Protein AF-A0A6L2P391-F1 (afdb_monomer_lite)

Organism: Tanacetum cinerariifolium (NCBI:txid118510)

Structure (mmCIF, N/CA/C/O backbone):
data_AF-A0A6L2P391-F1
#
_entry.id   AF-A0A6L2P391-F1
#
loop_
_atom_site.group_PDB
_atom_site.id
_atom_site.type_symbol
_atom_site.label_atom_id
_atom_site.label_alt_id
_atom_site.label_comp_id
_atom_site.label_asym_id
_atom_site.label_entity_id
_atom_site.label_seq_id
_atom_site.pdbx_PDB_ins_code
_atom_site.Cartn_x
_atom_site.Cartn_y
_atom_site.Cartn_z
_atom_site.occupancy
_atom_site.B_iso_or_equiv
_atom_site.auth_seq_id
_atom_site.auth_comp_id
_atom_site.auth_asym_id
_atom_site.auth_atom_id
_atom_site.pdbx_PDB_model_num
ATOM 1 N N . MET A 1 1 ? 44.800 -1.962 -57.535 1.00 43.28 1 MET A N 1
ATOM 2 C CA . MET A 1 1 ? 43.574 -1.134 -57.653 1.00 43.28 1 MET A CA 1
ATOM 3 C C . MET A 1 1 ? 42.366 -2.021 -57.965 1.00 43.28 1 MET A C 1
ATOM 5 O O . MET A 1 1 ? 41.502 -1.664 -58.752 1.00 43.28 1 MET A O 1
ATOM 9 N N . GLN A 1 2 ? 42.348 -3.197 -57.334 1.00 36.56 2 GLN A N 1
ATOM 10 C CA . GLN A 1 2 ? 41.175 -4.013 -57.079 1.00 36.56 2 GLN A CA 1
ATOM 11 C C . GLN A 1 2 ? 40.646 -3.500 -55.750 1.00 36.56 2 GLN A C 1
ATOM 13 O O . GLN A 1 2 ? 41.419 -3.507 -54.801 1.00 36.56 2 GLN A O 1
ATOM 18 N N . ASP A 1 3 ? 39.438 -2.951 -55.737 1.00 38.31 3 ASP A N 1
ATOM 19 C CA . ASP A 1 3 ? 38.492 -3.041 -54.624 1.00 38.31 3 ASP A CA 1
ATOM 20 C C . ASP A 1 3 ? 37.265 -2.164 -54.912 1.00 38.31 3 ASP A C 1
ATOM 22 O O . ASP A 1 3 ? 37.382 -1.013 -55.326 1.00 38.31 3 ASP A O 1
ATOM 26 N N . MET A 1 4 ? 36.090 -2.735 -54.633 1.00 33.62 4 MET A N 1
ATOM 27 C CA . MET A 1 4 ? 34.824 -2.040 -54.357 1.00 33.62 4 MET A CA 1
ATOM 28 C C . MET A 1 4 ? 33.970 -1.515 -55.523 1.00 33.62 4 MET A C 1
ATOM 30 O O . MET A 1 4 ? 33.552 -0.361 -55.516 1.00 33.62 4 MET A O 1
ATOM 34 N N . VAL A 1 5 ? 33.524 -2.402 -56.422 1.00 41.06 5 VAL A N 1
ATOM 35 C CA . VAL A 1 5 ? 32.179 -2.262 -57.019 1.00 41.06 5 VAL A CA 1
ATOM 36 C C . VAL A 1 5 ? 31.495 -3.631 -57.091 1.00 41.06 5 VAL A C 1
ATOM 38 O O . VAL A 1 5 ? 32.035 -4.568 -57.665 1.00 41.06 5 VAL A O 1
ATOM 41 N N . ALA A 1 6 ? 30.279 -3.684 -56.539 1.00 36.97 6 ALA A N 1
ATOM 42 C CA . ALA A 1 6 ? 29.278 -4.753 -56.609 1.00 36.97 6 ALA A CA 1
ATOM 43 C C . ALA A 1 6 ? 29.461 -5.980 -55.694 1.00 36.97 6 ALA A C 1
ATOM 45 O O . ALA A 1 6 ? 29.973 -7.015 -56.105 1.00 36.97 6 ALA A O 1
ATOM 46 N N . MET A 1 7 ? 28.850 -5.930 -54.502 1.00 34.81 7 MET A N 1
ATOM 47 C CA . MET A 1 7 ? 28.198 -7.125 -53.958 1.00 34.81 7 MET A CA 1
ATOM 48 C C . MET A 1 7 ? 27.055 -6.792 -52.985 1.00 34.81 7 MET A C 1
ATOM 50 O O . MET A 1 7 ? 27.239 -6.097 -51.994 1.00 34.81 7 MET A O 1
ATOM 54 N N . ASN A 1 8 ? 25.897 -7.378 -53.296 1.00 32.97 8 ASN A N 1
ATOM 55 C CA . ASN A 1 8 ? 24.720 -7.626 -52.460 1.00 32.97 8 ASN A CA 1
ATOM 56 C C . ASN A 1 8 ? 23.750 -6.488 -52.103 1.00 32.97 8 ASN A C 1
ATOM 58 O O . ASN A 1 8 ? 23.766 -5.904 -51.024 1.00 32.97 8 ASN A O 1
ATOM 62 N N . GLN A 1 9 ? 22.739 -6.357 -52.966 1.00 35.78 9 GLN A N 1
ATOM 63 C CA . GLN A 1 9 ? 21.357 -6.210 -52.512 1.00 35.78 9 GLN A CA 1
ATOM 64 C C . GLN A 1 9 ? 20.797 -7.570 -52.049 1.00 35.78 9 GLN A C 1
ATOM 66 O O . GLN A 1 9 ? 21.070 -8.586 -52.684 1.00 35.78 9 GLN A O 1
ATOM 71 N N . ARG A 1 10 ? 19.882 -7.500 -51.067 1.00 32.91 10 ARG A N 1
ATOM 72 C CA . ARG A 1 10 ? 18.886 -8.498 -50.605 1.00 32.91 10 ARG A CA 1
ATOM 73 C C . ARG A 1 10 ? 19.273 -9.342 -49.384 1.00 32.91 10 ARG A C 1
ATOM 75 O O . ARG A 1 10 ? 19.869 -10.398 -49.516 1.00 32.91 10 ARG A O 1
ATOM 82 N N . MET A 1 11 ? 18.773 -8.921 -48.220 1.00 33.06 11 MET A N 1
ATOM 83 C CA . MET A 1 11 ? 17.833 -9.696 -47.391 1.00 33.06 11 MET A CA 1
ATOM 84 C C . MET A 1 11 ? 17.178 -8.738 -46.384 1.00 33.06 11 MET A C 1
ATOM 86 O O . MET A 1 11 ? 17.825 -8.177 -45.507 1.00 33.06 11 MET A O 1
ATOM 90 N N . ASN A 1 12 ? 15.880 -8.532 -46.577 1.00 36.38 12 ASN A N 1
ATOM 91 C CA . ASN A 1 12 ? 14.957 -7.897 -45.650 1.00 36.38 12 ASN A CA 1
ATOM 92 C C . ASN A 1 12 ? 14.508 -8.972 -44.645 1.00 36.38 12 ASN A C 1
ATOM 94 O O . ASN A 1 12 ? 14.130 -10.060 -45.079 1.00 36.38 12 ASN A O 1
ATOM 98 N N . GLY A 1 13 ? 14.527 -8.698 -43.339 1.00 31.47 13 GLY A N 1
ATOM 99 C CA . GLY A 1 13 ? 14.044 -9.654 -42.339 1.00 31.47 13 GLY A CA 1
ATOM 100 C C . GLY A 1 13 ? 14.119 -9.131 -40.907 1.00 31.47 13 GLY A C 1
ATOM 101 O O . GLY A 1 13 ? 15.183 -9.129 -40.303 1.00 31.47 13 GLY A O 1
ATOM 102 N N . ASN A 1 14 ? 12.969 -8.690 -40.394 1.00 37.47 14 ASN A N 1
ATOM 103 C CA . ASN A 1 14 ? 12.637 -8.395 -38.996 1.00 37.47 14 ASN A CA 1
ATOM 104 C C . ASN A 1 14 ? 13.571 -9.001 -37.927 1.00 37.47 14 ASN A C 1
ATOM 106 O O . ASN A 1 14 ? 13.525 -10.200 -37.665 1.00 37.47 14 ASN A O 1
ATOM 110 N N . GLY A 1 15 ? 14.293 -8.136 -37.208 1.00 34.34 15 GLY A N 1
ATOM 111 C CA . GLY A 1 15 ? 14.954 -8.444 -35.931 1.00 34.34 15 GLY A CA 1
ATOM 112 C C . GLY A 1 15 ? 14.172 -7.962 -34.700 1.00 34.34 15 GLY A C 1
ATOM 113 O O . GLY A 1 15 ? 14.757 -7.749 -33.643 1.00 34.34 15 GLY A O 1
ATOM 114 N N . MET A 1 16 ? 12.862 -7.732 -34.830 1.00 39.81 16 MET A N 1
ATOM 115 C CA . MET A 1 16 ? 11.975 -7.454 -33.697 1.00 39.81 16 MET A CA 1
ATOM 116 C C . MET A 1 16 ? 11.355 -8.774 -33.219 1.00 39.81 16 MET A C 1
ATOM 118 O O . MET A 1 16 ? 10.754 -9.472 -34.031 1.00 39.81 16 MET A O 1
ATOM 122 N N . ASN A 1 17 ? 11.467 -9.063 -31.915 1.00 37.84 17 ASN A N 1
ATOM 123 C CA . ASN A 1 17 ? 10.885 -10.197 -31.159 1.00 37.84 17 ASN A CA 1
ATOM 124 C C . ASN A 1 17 ? 11.806 -11.385 -30.824 1.00 37.84 17 ASN A C 1
ATOM 126 O O . ASN A 1 17 ? 11.466 -12.526 -31.122 1.00 37.84 17 ASN A O 1
ATOM 130 N N . GLN A 1 18 ? 12.917 -11.163 -30.108 1.00 43.22 18 GLN A N 1
ATOM 131 C CA . GLN A 1 18 ? 13.586 -12.272 -29.393 1.00 43.22 18 GLN A CA 1
ATOM 132 C C . GLN A 1 18 ? 13.876 -12.051 -27.900 1.00 43.22 18 GLN A C 1
ATOM 134 O O . GLN A 1 18 ? 14.348 -12.973 -27.249 1.00 43.22 18 GLN A O 1
ATOM 139 N N . ILE A 1 19 ? 13.509 -10.911 -27.301 1.00 43.66 19 ILE A N 1
ATOM 140 C CA . ILE A 1 19 ? 13.775 -10.661 -25.863 1.00 43.66 19 ILE A CA 1
ATOM 141 C C . ILE A 1 19 ? 12.508 -10.810 -24.993 1.00 43.66 19 ILE A C 1
ATOM 143 O O . ILE A 1 19 ? 12.559 -10.710 -23.776 1.00 43.66 19 ILE A O 1
ATOM 147 N N . GLN A 1 20 ? 11.346 -11.112 -25.581 1.00 42.78 20 GLN A N 1
ATOM 148 C CA . GLN A 1 20 ? 10.082 -11.168 -24.830 1.00 42.78 20 GLN A CA 1
ATOM 149 C C . GLN A 1 20 ? 9.761 -12.512 -24.160 1.00 42.78 20 GLN A C 1
ATOM 151 O O . GLN A 1 20 ? 8.707 -12.618 -23.546 1.00 42.78 20 GLN A O 1
ATOM 156 N N . ASN A 1 21 ? 10.627 -13.529 -24.241 1.00 40.84 21 ASN A N 1
ATOM 157 C CA . ASN A 1 21 ? 10.214 -14.892 -23.874 1.00 40.84 21 ASN A CA 1
ATOM 158 C C . ASN A 1 21 ? 11.164 -15.678 -22.957 1.00 40.84 21 ASN A C 1
ATOM 160 O O . ASN A 1 21 ? 11.053 -16.900 -22.890 1.00 40.84 21 ASN A O 1
ATOM 164 N N . GLN A 1 22 ? 12.097 -15.019 -22.259 1.00 41.44 22 GLN A N 1
ATOM 165 C CA . GLN A 1 22 ? 13.029 -15.722 -21.359 1.00 41.44 22 GLN A CA 1
ATOM 166 C C . GLN A 1 22 ? 12.753 -15.546 -19.858 1.00 41.44 22 GLN A C 1
ATOM 168 O O . GLN A 1 22 ? 13.223 -16.374 -19.0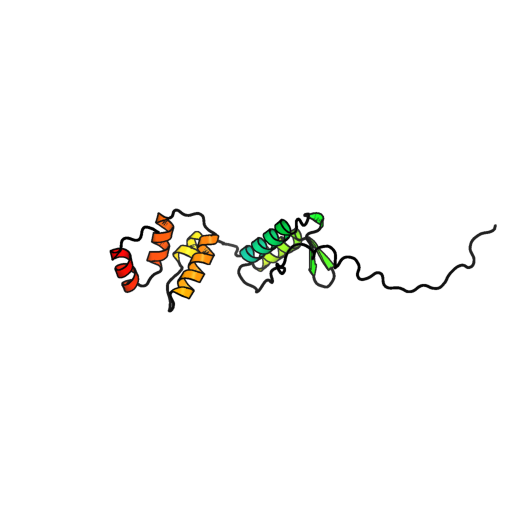85 1.00 41.44 22 GLN A O 1
ATOM 173 N N . PHE A 1 23 ? 11.930 -14.575 -19.444 1.00 45.03 23 PHE A N 1
ATOM 174 C CA . PHE A 1 23 ? 11.632 -14.337 -18.020 1.00 45.03 23 PHE A CA 1
ATOM 175 C C . PHE A 1 23 ? 10.301 -14.941 -17.536 1.00 45.03 23 PHE A C 1
ATOM 177 O O . PHE A 1 23 ? 10.011 -14.931 -16.352 1.00 45.03 23 PHE A O 1
ATOM 184 N N . THR A 1 24 ? 9.500 -15.551 -18.414 1.00 46.78 24 THR A N 1
ATOM 185 C CA . THR A 1 24 ? 8.178 -16.115 -18.069 1.00 46.78 24 THR A CA 1
ATOM 186 C C . THR A 1 24 ? 8.215 -17.500 -17.413 1.00 46.78 24 THR A C 1
ATOM 188 O O . THR A 1 24 ? 7.165 -18.113 -17.225 1.00 46.78 24 THR A O 1
ATOM 191 N N . ARG A 1 25 ? 9.391 -18.062 -17.095 1.00 47.84 25 ARG A N 1
ATOM 192 C CA . ARG A 1 25 ? 9.471 -19.488 -16.727 1.00 47.84 25 ARG A CA 1
ATOM 193 C C . ARG A 1 25 ? 9.204 -19.823 -15.259 1.00 47.84 25 ARG A C 1
ATOM 195 O O . ARG A 1 25 ? 9.005 -21.010 -15.014 1.00 47.84 25 ARG A O 1
ATOM 202 N N . MET A 1 26 ? 9.176 -18.882 -14.306 1.00 49.72 26 MET A N 1
ATOM 203 C CA . MET A 1 26 ? 9.190 -19.270 -12.878 1.00 49.72 26 MET A CA 1
ATOM 204 C C . MET A 1 26 ? 8.063 -18.735 -11.980 1.00 49.72 26 MET A C 1
ATOM 206 O O . MET A 1 26 ? 7.834 -19.342 -10.935 1.00 49.72 26 MET A O 1
ATOM 210 N N . THR A 1 27 ? 7.262 -17.739 -12.371 1.00 48.62 27 THR A N 1
ATOM 211 C CA . THR A 1 27 ? 6.137 -17.285 -11.532 1.00 48.62 27 THR A CA 1
ATOM 212 C C . THR A 1 27 ? 4.812 -17.231 -12.285 1.00 48.62 27 THR A C 1
ATOM 214 O O . THR A 1 27 ? 4.653 -16.594 -13.318 1.00 48.62 27 THR A O 1
ATOM 217 N N . LYS A 1 28 ? 3.788 -17.882 -11.721 1.00 57.28 28 LYS A N 1
ATOM 218 C CA . LYS A 1 28 ? 2.371 -17.706 -12.105 1.00 57.28 28 LYS A CA 1
ATOM 219 C C . LYS A 1 28 ? 1.815 -16.327 -11.702 1.00 57.28 28 LYS A C 1
ATOM 221 O O . LYS A 1 28 ? 0.601 -16.149 -11.658 1.00 57.28 28 LYS A O 1
ATOM 226 N N . VAL A 1 29 ? 2.676 -15.389 -11.318 1.00 67.56 29 VAL A N 1
ATOM 227 C CA . VAL A 1 29 ? 2.284 -14.089 -10.782 1.00 67.56 29 VAL A CA 1
ATOM 228 C C . VAL A 1 29 ? 2.251 -13.120 -11.956 1.00 67.56 29 VAL A C 1
ATOM 230 O O . VAL A 1 29 ? 3.206 -13.028 -12.714 1.00 67.56 29 VAL A O 1
ATOM 233 N N . GLU A 1 30 ? 1.133 -12.435 -12.167 1.00 77.62 30 GLU A N 1
ATOM 234 C CA . GLU A 1 30 ? 1.079 -11.366 -13.165 1.00 77.62 30 GLU A CA 1
ATOM 235 C C . GLU A 1 30 ? 1.732 -10.100 -12.607 1.00 77.62 30 GLU A C 1
ATOM 237 O O . GLU A 1 30 ? 1.581 -9.786 -11.422 1.00 77.62 30 GLU A O 1
ATOM 242 N N . PHE A 1 31 ? 2.417 -9.338 -13.467 1.00 83.00 31 PHE A N 1
ATOM 243 C CA . PHE A 1 31 ? 2.968 -8.049 -13.058 1.00 83.00 31 PHE A CA 1
ATOM 244 C C . PHE A 1 31 ? 1.838 -7.113 -12.569 1.00 83.00 31 PHE A C 1
ATOM 246 O O . PHE A 1 31 ? 0.840 -6.944 -13.284 1.00 83.00 31 PHE A O 1
ATOM 253 N N . PRO A 1 32 ? 1.962 -6.481 -11.384 1.00 87.25 32 PRO A N 1
ATOM 254 C CA . PRO A 1 32 ? 0.889 -5.676 -10.802 1.00 87.25 32 PRO A CA 1
ATOM 255 C C . PRO A 1 32 ? 0.469 -4.490 -11.684 1.00 87.25 32 PRO A C 1
ATOM 257 O O . PRO A 1 32 ? 1.301 -3.702 -12.133 1.00 87.25 32 PRO A O 1
ATOM 260 N N . LYS A 1 33 ? -0.840 -4.274 -11.859 1.00 87.75 33 LYS A N 1
ATOM 261 C CA . LYS A 1 33 ? -1.383 -3.086 -12.546 1.00 87.75 33 LYS A CA 1
ATOM 262 C C . LYS A 1 33 ? -1.639 -1.953 -11.556 1.00 87.75 33 LYS A C 1
ATOM 264 O O . LYS A 1 33 ? -2.224 -2.181 -10.500 1.00 87.75 33 LYS A O 1
ATOM 269 N N . PHE A 1 34 ? -1.237 -0.736 -11.915 1.00 87.25 34 PHE A N 1
ATOM 270 C CA . PHE A 1 34 ? -1.538 0.451 -11.120 1.00 87.25 34 PHE A CA 1
ATOM 271 C C . PHE A 1 34 ? -2.933 0.978 -11.466 1.00 87.25 34 PHE A C 1
ATOM 273 O O . PHE A 1 34 ? -3.215 1.239 -12.635 1.00 87.25 34 PHE A O 1
ATOM 280 N N . LEU A 1 35 ? -3.795 1.136 -10.457 1.00 84.38 35 LEU A N 1
ATOM 281 C CA . LEU A 1 35 ? -5.190 1.567 -10.632 1.00 84.38 35 LEU A CA 1
ATOM 282 C C . LEU A 1 35 ? -5.441 3.032 -10.236 1.00 84.38 35 LEU A C 1
ATOM 284 O O . LEU A 1 35 ? -6.564 3.510 -10.361 1.00 84.38 35 LEU A O 1
ATOM 288 N N . GLY A 1 36 ? -4.400 3.766 -9.832 1.00 79.06 36 GLY A N 1
ATOM 289 C CA . GLY A 1 36 ? -4.484 5.193 -9.501 1.00 79.06 36 GLY A CA 1
ATOM 290 C C . GLY A 1 36 ? -4.453 5.507 -8.005 1.00 79.06 36 GLY A C 1
ATOM 291 O O . GLY A 1 36 ? -4.261 6.666 -7.648 1.00 79.06 36 GLY A O 1
ATOM 292 N N . ASP A 1 37 ? -4.573 4.504 -7.138 1.00 76.75 37 ASP A N 1
ATOM 293 C CA . ASP A 1 37 ? -4.485 4.626 -5.684 1.00 76.75 37 ASP A CA 1
ATOM 294 C C . ASP A 1 37 ? -3.372 3.736 -5.102 1.00 76.75 37 ASP A C 1
ATOM 296 O O . ASP A 1 37 ? -2.900 2.792 -5.735 1.00 76.75 37 ASP A O 1
ATOM 300 N N . GLY A 1 38 ? -2.905 4.064 -3.892 1.00 81.88 38 GLY A N 1
ATOM 301 C CA . GLY A 1 38 ? -1.946 3.221 -3.168 1.00 81.88 38 GLY A CA 1
ATOM 302 C C . GLY A 1 38 ? -0.617 3.004 -3.900 1.00 81.88 38 GLY A C 1
ATOM 303 O O . GLY A 1 38 ? -0.115 1.884 -3.945 1.00 81.88 38 GLY A O 1
ATOM 304 N N . VAL A 1 39 ? -0.025 4.058 -4.481 1.00 87.69 39 VAL A N 1
ATOM 305 C CA . VAL A 1 39 ? 1.201 3.942 -5.301 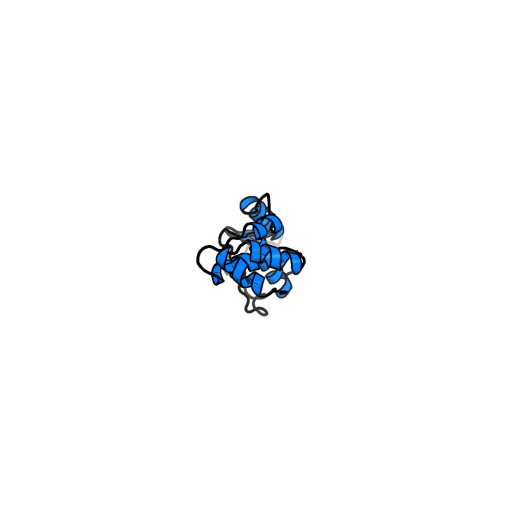1.00 87.69 39 VAL A CA 1
ATOM 306 C C . VAL A 1 39 ? 2.355 3.248 -4.572 1.00 87.69 39 VAL A C 1
ATOM 308 O O . VAL A 1 39 ? 3.124 2.521 -5.193 1.00 87.69 39 VAL A O 1
ATOM 311 N N . LYS A 1 40 ? 2.465 3.431 -3.252 1.00 85.38 40 LYS A N 1
ATOM 312 C CA . LYS A 1 40 ? 3.507 2.801 -2.435 1.00 85.38 40 LYS A CA 1
ATOM 313 C C . LYS A 1 40 ? 3.296 1.296 -2.306 1.00 85.38 40 LYS A C 1
ATOM 315 O O . LYS A 1 40 ? 4.236 0.541 -2.533 1.00 85.38 40 LYS A O 1
ATOM 320 N N . ASP A 1 41 ? 2.066 0.868 -2.034 1.00 83.50 41 ASP A N 1
ATOM 321 C CA . ASP A 1 41 ? 1.701 -0.552 -1.975 1.00 83.50 41 ASP A CA 1
ATOM 322 C C . ASP A 1 41 ? 1.888 -1.213 -3.347 1.00 83.50 41 ASP A C 1
ATOM 324 O O . ASP A 1 41 ? 2.378 -2.337 -3.455 1.00 83.50 41 ASP A O 1
ATOM 328 N N . TRP A 1 42 ? 1.543 -0.496 -4.420 1.00 90.12 42 TRP A N 1
ATOM 329 C CA . TRP A 1 42 ? 1.761 -0.961 -5.786 1.00 90.12 42 TRP A CA 1
ATOM 330 C C . TRP A 1 42 ? 3.254 -1.124 -6.110 1.00 90.12 42 TRP A C 1
ATOM 332 O O . TRP A 1 42 ? 3.653 -2.176 -6.610 1.00 90.12 42 TRP A O 1
ATOM 342 N N . ILE A 1 43 ? 4.089 -0.137 -5.766 1.00 90.50 43 ILE A N 1
ATOM 343 C CA . ILE A 1 43 ? 5.552 -0.226 -5.899 1.00 90.50 43 ILE A CA 1
ATOM 344 C C . ILE A 1 43 ? 6.084 -1.414 -5.106 1.00 90.50 43 ILE A C 1
ATOM 346 O O . ILE A 1 43 ? 6.865 -2.188 -5.649 1.00 90.50 43 ILE A O 1
ATOM 350 N N . PHE A 1 44 ? 5.640 -1.597 -3.861 1.00 88.00 44 PHE A N 1
ATOM 351 C CA . PHE A 1 44 ? 6.064 -2.721 -3.031 1.00 88.00 44 PHE A CA 1
ATOM 352 C C . PHE A 1 44 ? 5.786 -4.064 -3.716 1.00 88.00 44 PHE A C 1
ATOM 354 O O . PHE A 1 44 ? 6.678 -4.905 -3.808 1.00 88.00 44 PHE A O 1
ATOM 361 N N . ARG A 1 45 ? 4.589 -4.249 -4.285 1.00 86.62 45 ARG A N 1
ATOM 362 C CA . ARG A 1 45 ? 4.249 -5.464 -5.045 1.00 86.62 45 ARG A CA 1
ATOM 363 C C . ARG A 1 45 ? 5.127 -5.649 -6.286 1.00 86.62 45 ARG A C 1
ATOM 365 O O . ARG A 1 45 ? 5.473 -6.782 -6.603 1.00 86.62 45 ARG A O 1
ATOM 372 N N . CYS A 1 46 ? 5.500 -4.568 -6.972 1.00 91.00 46 CYS A N 1
ATOM 373 C CA . CYS A 1 46 ? 6.422 -4.635 -8.109 1.00 91.00 46 CYS A CA 1
ATOM 374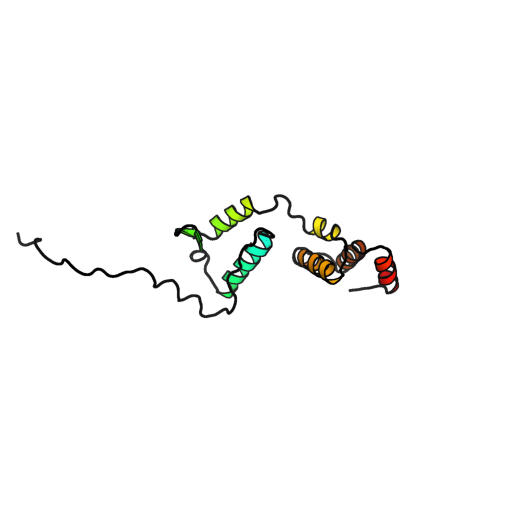 C C . CYS A 1 46 ? 7.832 -5.057 -7.671 1.00 91.00 46 CYS A C 1
ATOM 376 O O . CYS A 1 46 ? 8.442 -5.901 -8.317 1.00 91.00 46 CYS A O 1
ATOM 378 N N . GLU A 1 47 ? 8.333 -4.531 -6.551 1.00 89.81 47 GLU A N 1
ATOM 379 C CA . GLU A 1 47 ? 9.635 -4.931 -5.995 1.00 89.81 47 GLU A CA 1
ATOM 380 C C . GLU A 1 47 ? 9.639 -6.402 -5.573 1.00 89.81 47 GLU A C 1
ATOM 382 O O . GLU A 1 47 ? 10.594 -7.123 -5.853 1.00 89.81 47 GLU A O 1
ATOM 387 N N . GLN A 1 48 ? 8.552 -6.873 -4.952 1.00 86.75 48 GLN A N 1
ATOM 388 C CA . GLN A 1 48 ? 8.383 -8.291 -4.629 1.00 86.75 48 GLN A CA 1
ATOM 389 C C . GLN A 1 48 ? 8.378 -9.150 -5.894 1.00 86.75 48 GLN A C 1
ATOM 391 O O . GLN A 1 48 ? 9.071 -10.160 -5.941 1.00 86.75 48 GLN A O 1
ATOM 396 N N . PHE A 1 49 ? 7.663 -8.726 -6.939 1.00 88.19 49 PHE A N 1
ATOM 397 C CA . PHE A 1 49 ? 7.672 -9.407 -8.231 1.00 88.19 49 PHE A CA 1
ATOM 398 C C . PHE A 1 49 ? 9.097 -9.536 -8.790 1.00 88.19 49 PHE A C 1
ATOM 400 O O . PHE A 1 49 ? 9.534 -10.639 -9.109 1.00 88.19 49 PHE A O 1
ATOM 407 N N . PHE A 1 50 ? 9.858 -8.437 -8.826 1.00 89.06 50 PHE A N 1
ATOM 408 C CA . PHE A 1 50 ? 11.246 -8.467 -9.292 1.00 89.06 50 PHE A CA 1
ATOM 409 C C . PHE A 1 50 ? 12.148 -9.350 -8.433 1.00 89.06 50 PHE A C 1
ATOM 411 O O . PHE A 1 50 ? 13.025 -10.020 -8.969 1.00 89.06 50 PHE A O 1
ATOM 418 N N . SER A 1 51 ? 11.943 -9.352 -7.115 1.00 86.44 51 SER A N 1
ATOM 419 C CA . SER A 1 51 ? 12.719 -10.178 -6.194 1.00 86.44 51 SER A CA 1
ATOM 420 C C . SER A 1 51 ? 12.453 -11.668 -6.385 1.00 86.44 51 SER A C 1
ATOM 422 O O . SER A 1 51 ? 13.391 -12.450 -6.283 1.00 86.44 51 SER A O 1
ATOM 424 N N . ILE A 1 52 ? 11.201 -12.067 -6.627 1.00 84.31 52 ILE A N 1
ATOM 425 C CA . ILE A 1 52 ? 10.837 -13.479 -6.819 1.00 84.31 52 ILE A CA 1
ATOM 426 C C . ILE A 1 52 ? 11.369 -13.988 -8.165 1.00 84.31 52 ILE A C 1
ATOM 428 O O . ILE A 1 52 ? 11.852 -15.114 -8.242 1.00 84.31 52 ILE A O 1
ATOM 432 N N . ASP A 1 53 ? 11.328 -13.151 -9.202 1.00 83.88 53 ASP A N 1
ATOM 433 C CA . ASP A 1 53 ? 11.849 -13.479 -10.535 1.00 83.88 53 ASP A CA 1
ATOM 434 C C . ASP A 1 53 ? 13.367 -13.262 -10.670 1.00 83.88 53 ASP A C 1
ATOM 436 O O . ASP A 1 53 ? 13.914 -13.405 -11.765 1.00 83.88 53 ASP A O 1
ATOM 440 N N . GLU A 1 54 ? 14.047 -12.907 -9.574 1.00 86.50 54 GLU A N 1
ATOM 441 C CA . GLU A 1 54 ? 15.486 -12.618 -9.519 1.00 86.50 54 GLU A CA 1
ATOM 442 C C . GLU A 1 54 ? 15.944 -11.611 -10.594 1.00 86.50 54 GLU A C 1
ATOM 444 O O . GLU A 1 54 ? 17.038 -11.715 -11.153 1.00 86.50 54 GLU A O 1
ATOM 449 N N . ILE A 1 55 ? 15.108 -10.609 -10.897 1.00 85.88 55 ILE A N 1
ATOM 450 C CA . ILE A 1 55 ? 15.408 -9.611 -11.929 1.00 85.88 55 ILE A CA 1
ATOM 451 C C . ILE A 1 55 ? 16.500 -8.663 -11.411 1.00 85.88 55 ILE A C 1
ATOM 453 O O . ILE A 1 55 ? 16.264 -7.922 -10.447 1.00 85.88 55 ILE A O 1
ATOM 457 N N . PRO A 1 56 ? 17.686 -8.627 -12.046 1.00 89.12 56 PRO A N 1
ATOM 458 C CA . PRO A 1 56 ? 18.767 -7.757 -11.613 1.00 89.12 56 PRO A CA 1
ATOM 459 C C . PRO A 1 56 ? 18.424 -6.290 -11.890 1.00 89.12 56 PRO A C 1
ATOM 461 O O . PRO A 1 56 ? 17.700 -5.972 -12.833 1.00 89.12 56 PRO A O 1
ATOM 464 N N . GLU A 1 57 ? 18.976 -5.377 -11.089 1.00 87.50 57 GLU A N 1
ATOM 465 C CA . GLU A 1 57 ? 18.612 -3.950 -11.112 1.00 87.50 57 GLU A CA 1
ATOM 466 C C . GLU A 1 57 ? 18.742 -3.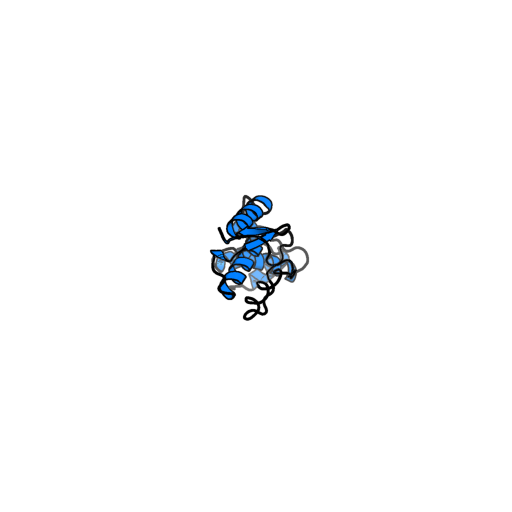313 -12.507 1.00 87.50 57 GLU A C 1
ATOM 468 O O . GLU A 1 57 ? 17.880 -2.560 -12.951 1.00 87.50 57 GLU A O 1
ATOM 473 N N . ASN A 1 58 ? 19.775 -3.696 -13.261 1.00 89.19 58 ASN A N 1
ATOM 474 C CA . ASN A 1 58 ? 20.018 -3.216 -14.623 1.00 89.19 58 ASN A CA 1
ATOM 475 C C . ASN A 1 58 ? 19.011 -3.731 -15.670 1.00 89.19 58 ASN A C 1
ATOM 477 O O . ASN A 1 58 ? 19.019 -3.253 -16.804 1.00 89.19 58 ASN A O 1
ATOM 481 N N . GLN A 1 59 ? 18.175 -4.708 -15.321 1.00 89.31 59 GLN A N 1
ATOM 482 C CA . GLN A 1 59 ? 17.121 -5.262 -16.171 1.00 89.31 59 GLN A CA 1
ATOM 483 C C . GLN A 1 59 ? 15.716 -4.859 -15.711 1.00 89.31 59 GLN A C 1
ATOM 485 O O . GLN A 1 59 ? 14.743 -5.187 -16.389 1.00 89.31 59 GLN A O 1
ATOM 490 N N . LYS A 1 60 ? 15.581 -4.107 -14.614 1.00 92.12 60 LYS A N 1
ATOM 491 C CA . LYS A 1 60 ? 14.291 -3.560 -14.191 1.00 92.12 60 LYS A CA 1
ATOM 492 C C . LYS A 1 60 ? 13.951 -2.330 -15.036 1.00 92.12 60 LYS A C 1
ATOM 494 O O . LYS A 1 60 ? 14.497 -1.243 -14.842 1.00 92.12 60 LYS A O 1
ATOM 499 N N . PHE A 1 61 ? 13.029 -2.485 -15.983 1.00 91.69 61 PHE A N 1
ATOM 500 C CA . PHE A 1 61 ? 12.517 -1.385 -16.801 1.00 91.69 61 PHE A CA 1
ATOM 501 C C . PHE A 1 61 ? 11.013 -1.511 -17.050 1.00 91.69 61 PHE A C 1
ATOM 503 O O . PHE A 1 61 ? 10.455 -2.605 -17.093 1.00 91.69 61 PHE A O 1
ATOM 510 N N . ILE A 1 62 ? 10.358 -0.371 -17.259 1.00 89.69 62 ILE A N 1
ATOM 511 C CA . ILE A 1 62 ? 8.969 -0.280 -17.715 1.00 89.69 62 ILE A CA 1
ATOM 512 C C . ILE A 1 62 ? 8.968 0.292 -19.126 1.00 89.69 62 ILE A C 1
ATOM 514 O O . ILE A 1 62 ? 9.715 1.223 -19.435 1.00 89.69 62 ILE A O 1
ATOM 518 N N . ARG A 1 63 ? 8.113 -0.254 -19.992 1.00 87.25 63 ARG A N 1
ATOM 519 C CA . ARG A 1 63 ? 7.953 0.259 -21.351 1.00 87.25 63 ARG A CA 1
ATOM 520 C C . ARG A 1 63 ? 6.901 1.364 -21.380 1.00 87.25 63 ARG A C 1
ATOM 522 O O . ARG A 1 63 ? 5.718 1.090 -21.194 1.00 87.25 63 ARG A O 1
ATOM 529 N N . LEU A 1 64 ? 7.323 2.596 -21.647 1.00 84.25 64 LEU A N 1
ATOM 530 C CA . LEU A 1 64 ? 6.449 3.760 -21.795 1.00 84.25 64 LEU A CA 1
ATOM 531 C C . LEU A 1 64 ? 6.562 4.307 -23.212 1.00 84.25 64 LEU A C 1
ATOM 533 O O . LEU A 1 64 ? 7.658 4.591 -23.677 1.00 84.25 64 LEU A O 1
ATOM 537 N N . ASN A 1 65 ? 5.434 4.447 -23.913 1.00 88.44 65 ASN A N 1
ATOM 538 C CA . ASN A 1 65 ? 5.385 4.991 -25.279 1.00 88.44 65 ASN A CA 1
ATOM 539 C C . ASN A 1 65 ? 6.372 4.329 -26.265 1.00 88.44 65 ASN A C 1
ATOM 541 O O . ASN A 1 65 ? 6.834 4.953 -27.212 1.00 88.44 65 ASN A O 1
ATOM 545 N N . GLY A 1 66 ? 6.686 3.049 -26.050 1.00 88.50 66 GLY A N 1
ATOM 546 C CA . GLY A 1 66 ? 7.616 2.286 -26.883 1.00 88.50 66 GLY A CA 1
ATOM 547 C C . GLY A 1 66 ? 9.067 2.276 -26.394 1.00 88.50 66 GLY A C 1
ATOM 548 O O . GLY A 1 66 ? 9.811 1.401 -26.841 1.00 88.50 66 GLY A O 1
ATOM 549 N N . GLU A 1 67 ? 9.432 3.134 -25.443 1.00 89.31 67 GLU A N 1
ATOM 550 C CA . GLU A 1 67 ? 10.780 3.270 -24.880 1.00 89.31 67 GLU A CA 1
ATOM 551 C C . GLU A 1 67 ? 10.927 2.525 -23.547 1.00 89.31 67 GLU A C 1
ATOM 553 O O . GLU A 1 67 ? 9.969 2.404 -22.782 1.00 89.31 67 GLU A O 1
ATOM 558 N N . ASN A 1 68 ? 12.134 2.031 -23.261 1.00 91.25 68 ASN A N 1
ATOM 559 C CA . ASN A 1 68 ? 12.456 1.417 -21.974 1.00 91.25 68 ASN A CA 1
ATOM 560 C C . ASN A 1 68 ? 12.922 2.499 -20.997 1.00 91.25 68 ASN A C 1
ATOM 562 O O . ASN A 1 68 ? 13.954 3.130 -21.214 1.00 91.25 68 ASN A O 1
ATOM 566 N N . VAL A 1 69 ? 12.183 2.674 -19.906 1.00 93.00 69 VAL A N 1
ATOM 567 C CA . VAL A 1 69 ? 12.539 3.569 -18.802 1.00 93.00 69 VAL A CA 1
ATOM 568 C C . VAL A 1 69 ? 12.989 2.713 -17.628 1.00 93.00 69 VAL A C 1
ATOM 570 O O . VAL A 1 69 ? 12.297 1.757 -17.276 1.00 93.00 69 VAL A O 1
ATOM 573 N N . SER A 1 70 ? 14.138 3.032 -17.026 1.00 94.88 70 SER A N 1
ATOM 574 C CA . SER A 1 70 ? 14.613 2.292 -15.854 1.00 94.88 70 SER A CA 1
ATOM 575 C C . SER A 1 70 ? 13.604 2.377 -14.711 1.00 94.88 70 SER A C 1
ATOM 577 O O . SER A 1 70 ? 12.906 3.384 -14.537 1.00 94.88 70 SER A O 1
ATOM 579 N N . TRP A 1 71 ? 13.522 1.304 -13.929 1.00 94.62 71 TRP A N 1
ATOM 580 C CA . TRP A 1 71 ? 12.579 1.219 -12.823 1.00 94.62 71 TRP A CA 1
ATOM 581 C C . TRP A 1 71 ? 12.763 2.353 -11.814 1.00 94.62 71 TRP A C 1
ATOM 583 O O . TRP A 1 71 ? 11.772 2.966 -11.441 1.00 94.62 71 TRP A O 1
ATOM 593 N N . ASP A 1 72 ? 13.995 2.721 -11.460 1.00 93.19 72 ASP A N 1
ATOM 594 C CA . ASP A 1 72 ? 14.263 3.830 -10.532 1.00 93.19 72 ASP A CA 1
ATOM 595 C C . ASP A 1 72 ? 13.713 5.179 -11.011 1.00 93.19 72 ASP A C 1
ATOM 597 O O . ASP A 1 72 ? 13.116 5.938 -10.236 1.00 93.19 72 ASP A O 1
ATOM 601 N N . VAL A 1 73 ? 13.879 5.481 -12.303 1.00 93.75 73 VAL A N 1
ATOM 602 C CA . VAL A 1 73 ? 13.359 6.716 -12.906 1.00 93.75 73 VAL A CA 1
ATOM 603 C C . VAL A 1 73 ? 11.834 6.691 -12.893 1.00 93.75 73 VAL A C 1
ATOM 605 O O . VAL A 1 73 ? 11.197 7.669 -12.495 1.00 93.75 73 VAL A O 1
ATOM 608 N N . TYR A 1 74 ? 11.238 5.558 -13.268 1.00 93.44 74 TYR A N 1
ATOM 609 C CA . TYR A 1 74 ? 9.790 5.389 -13.257 1.00 93.44 74 TYR A CA 1
ATOM 610 C C . TYR A 1 74 ? 9.203 5.492 -11.841 1.00 93.44 74 TYR A C 1
ATOM 612 O O . TYR A 1 74 ? 8.255 6.244 -11.619 1.00 93.44 74 TYR A O 1
ATOM 620 N N . LYS A 1 75 ? 9.799 4.785 -10.877 1.00 92.00 75 LYS A N 1
ATOM 621 C CA . LYS A 1 75 ? 9.449 4.774 -9.452 1.00 92.00 75 LYS A CA 1
ATOM 622 C C . LYS A 1 75 ? 9.477 6.181 -8.866 1.00 92.00 75 LYS A C 1
ATOM 624 O O . LYS A 1 75 ? 8.532 6.581 -8.191 1.00 92.00 75 LYS A O 1
ATOM 629 N N . SER A 1 76 ? 10.510 6.958 -9.176 1.00 89.94 76 SER A N 1
ATOM 630 C CA . SER A 1 76 ? 10.612 8.352 -8.733 1.00 89.94 76 SER A CA 1
ATOM 631 C C . SER A 1 76 ? 9.497 9.216 -9.328 1.00 89.94 76 SER A C 1
ATOM 633 O O . SER A 1 76 ? 8.814 9.936 -8.601 1.00 89.94 76 SER A O 1
ATOM 635 N N . GLY A 1 77 ? 9.250 9.102 -10.637 1.00 91.81 77 GLY A N 1
ATOM 636 C CA . GLY A 1 77 ? 8.208 9.870 -11.322 1.00 91.81 77 GLY A CA 1
ATOM 637 C C . GLY A 1 77 ? 6.789 9.522 -10.860 1.00 91.81 77 GLY A C 1
ATOM 638 O O . GLY A 1 77 ? 5.961 10.413 -10.659 1.00 91.81 77 GLY A O 1
ATOM 639 N N . ILE A 1 78 ? 6.493 8.235 -10.651 1.00 90.31 78 ILE A N 1
ATOM 640 C CA . ILE A 1 78 ? 5.168 7.799 -10.199 1.00 90.31 78 ILE A CA 1
ATOM 641 C C . ILE A 1 78 ? 4.929 8.163 -8.727 1.00 90.31 78 ILE A C 1
ATOM 643 O O . ILE A 1 78 ? 3.828 8.598 -8.395 1.00 90.31 78 ILE A O 1
ATOM 647 N N . LEU A 1 79 ? 5.953 8.089 -7.865 1.00 88.31 79 LEU A N 1
ATOM 648 C CA . LEU A 1 79 ? 5.881 8.584 -6.485 1.00 88.31 79 LEU A CA 1
ATOM 649 C C . LEU A 1 79 ? 5.685 10.096 -6.433 1.00 88.31 79 LEU A C 1
ATOM 651 O O . LEU A 1 79 ? 4.889 10.572 -5.637 1.00 88.31 79 LEU A O 1
ATOM 655 N N . GLN A 1 80 ? 6.357 10.861 -7.289 1.00 86.75 80 GLN A N 1
ATOM 656 C CA . GLN A 1 80 ? 6.152 12.307 -7.345 1.00 86.75 80 GLN A CA 1
ATOM 657 C C . GLN A 1 80 ? 4.718 12.665 -7.761 1.00 86.75 80 GLN A C 1
ATOM 659 O O . GLN A 1 80 ? 4.158 13.649 -7.283 1.00 86.75 80 GLN A O 1
ATOM 664 N N . ARG A 1 81 ? 4.126 11.880 -8.668 1.00 87.56 81 ARG A N 1
ATOM 665 C CA . ARG A 1 81 ? 2.803 12.162 -9.233 1.00 87.56 81 ARG A CA 1
ATOM 666 C C . ARG A 1 81 ? 1.643 11.665 -8.370 1.00 87.56 81 ARG A C 1
ATOM 668 O O . ARG A 1 81 ? 0.622 12.341 -8.305 1.00 87.56 81 ARG A O 1
ATOM 675 N N . PHE A 1 82 ? 1.776 10.481 -7.775 1.00 84.62 82 PHE A N 1
ATOM 676 C CA . PHE A 1 82 ? 0.701 9.788 -7.052 1.00 84.62 82 PHE A CA 1
ATOM 677 C C . PHE A 1 82 ? 1.044 9.486 -5.590 1.00 84.62 82 PHE A C 1
ATOM 679 O O . PHE A 1 82 ? 0.214 8.941 -4.864 1.00 84.62 82 PHE A O 1
ATOM 686 N N . GLY A 1 83 ? 2.265 9.787 -5.148 1.00 79.88 83 GLY A N 1
ATOM 687 C CA . GLY A 1 83 ? 2.653 9.647 -3.752 1.00 79.88 83 GLY A CA 1
ATOM 688 C C . GLY A 1 83 ? 1.994 10.729 -2.914 1.00 79.88 83 GLY A C 1
ATOM 689 O O . GLY A 1 83 ? 1.922 11.891 -3.317 1.00 79.88 83 GLY A O 1
ATOM 690 N N . SER A 1 84 ? 1.519 10.359 -1.728 1.00 71.62 84 SER A N 1
ATOM 691 C CA . SER A 1 84 ? 1.164 11.360 -0.735 1.00 71.62 84 SER A CA 1
ATOM 692 C C . SER A 1 84 ? 2.448 12.000 -0.197 1.00 71.62 84 SER A C 1
ATOM 694 O O . SER A 1 84 ? 3.412 11.312 0.144 1.00 71.62 84 SER A O 1
ATOM 696 N N . MET A 1 85 ? 2.463 13.333 -0.111 1.00 60.41 85 MET A N 1
ATOM 697 C CA . MET A 1 85 ? 3.533 14.077 0.575 1.00 60.41 85 MET A CA 1
ATOM 698 C C . MET A 1 85 ? 3.561 13.765 2.081 1.00 60.41 85 MET A C 1
ATOM 700 O O . MET A 1 85 ? 4.582 13.945 2.737 1.00 60.41 85 MET A O 1
ATOM 704 N N . TYR A 1 86 ? 2.438 13.269 2.607 1.00 57.69 86 TYR A N 1
ATOM 705 C CA . TYR A 1 86 ? 2.248 12.838 3.983 1.00 57.69 86 TYR A CA 1
ATOM 706 C C . TYR A 1 86 ? 1.621 11.451 3.946 1.00 57.69 86 TYR A C 1
ATOM 708 O O . TYR A 1 86 ? 0.427 11.301 3.701 1.00 57.69 86 TYR A O 1
ATOM 716 N N . ASP A 1 87 ? 2.454 10.436 4.103 1.00 68.19 87 ASP A N 1
ATOM 717 C CA . ASP A 1 87 ? 1.998 9.083 4.370 1.00 68.19 87 ASP A CA 1
ATOM 718 C C . ASP A 1 87 ? 2.217 8.858 5.854 1.00 68.19 87 ASP A C 1
ATOM 720 O O . ASP A 1 87 ? 3.358 8.734 6.298 1.00 68.19 87 ASP A O 1
ATOM 724 N N . ASP A 1 88 ? 1.131 8.887 6.614 1.00 79.00 88 ASP A N 1
ATOM 725 C CA . ASP A 1 88 ? 1.151 8.619 8.047 1.00 79.00 88 ASP A CA 1
ATOM 726 C C . ASP A 1 88 ? 0.153 7.495 8.342 1.00 79.00 88 ASP A C 1
ATOM 728 O O . ASP A 1 88 ? -0.972 7.756 8.786 1.00 79.00 88 ASP A O 1
ATOM 732 N N . PRO A 1 89 ? 0.548 6.235 8.069 1.00 81.94 89 PRO A N 1
ATOM 733 C CA . PRO A 1 89 ? -0.313 5.079 8.280 1.00 81.94 89 PRO A CA 1
ATOM 734 C C . PRO A 1 89 ? -0.798 4.960 9.734 1.00 81.94 89 PRO A C 1
ATOM 736 O O . PRO A 1 89 ? -1.904 4.480 9.964 1.00 81.94 89 PRO A O 1
ATOM 739 N N . ILE A 1 90 ? -0.035 5.473 10.714 1.00 85.88 90 ILE A N 1
ATOM 740 C CA . ILE A 1 90 ? -0.429 5.522 12.134 1.00 85.88 90 ILE A CA 1
ATOM 741 C C . ILE A 1 90 ? -1.563 6.530 12.363 1.00 85.88 90 ILE A C 1
ATOM 743 O O . ILE A 1 90 ? -2.520 6.260 13.093 1.00 85.88 90 ILE A O 1
ATOM 747 N N . SER A 1 91 ? -1.498 7.711 11.753 1.00 83.69 91 SER A N 1
ATOM 748 C CA . SER A 1 91 ? -2.611 8.663 11.821 1.00 83.69 91 SER A CA 1
ATOM 749 C C . SER A 1 91 ? -3.831 8.193 11.035 1.00 83.69 91 SER A C 1
ATOM 751 O O . SER A 1 91 ? -4.955 8.534 11.406 1.00 83.69 91 SER A O 1
ATOM 753 N N . GLU A 1 92 ? -3.636 7.448 9.950 1.00 87.19 92 GLU A N 1
ATOM 754 C CA . GLU A 1 92 ? -4.717 6.897 9.133 1.00 87.19 92 GLU A CA 1
ATOM 755 C C . GLU A 1 92 ? -5.429 5.736 9.835 1.00 87.19 92 GLU A C 1
ATOM 757 O O . GLU A 1 92 ? -6.657 5.767 9.919 1.00 87.19 92 GLU A O 1
ATOM 762 N N . ILE A 1 93 ? -4.695 4.781 10.427 1.00 89.88 93 ILE A N 1
ATOM 763 C CA . ILE A 1 93 ? -5.284 3.618 11.118 1.00 89.88 93 ILE A CA 1
ATOM 764 C C . ILE A 1 93 ? -6.182 4.050 12.285 1.00 89.88 93 ILE A C 1
ATOM 766 O O . ILE A 1 93 ? -7.286 3.540 12.454 1.00 89.88 93 ILE A O 1
ATOM 770 N N . ARG A 1 94 ? -5.796 5.107 13.013 1.00 88.12 94 ARG A N 1
ATOM 771 C CA . ARG A 1 94 ? -6.602 5.695 14.102 1.00 88.12 94 ARG A CA 1
ATOM 772 C C . ARG A 1 94 ? -7.909 6.342 13.636 1.00 88.12 94 ARG A C 1
ATOM 774 O O . ARG A 1 94 ? -8.817 6.560 14.442 1.00 88.12 94 ARG A O 1
ATOM 781 N N . LYS A 1 95 ? -7.998 6.714 12.358 1.00 88.62 95 LYS A N 1
ATOM 782 C CA . LYS A 1 95 ? -9.163 7.391 11.770 1.00 88.62 95 LYS A CA 1
ATOM 783 C C . LYS A 1 95 ? -10.135 6.421 11.108 1.00 88.62 95 LYS A C 1
ATOM 785 O O . LYS A 1 95 ? -11.230 6.857 10.758 1.00 88.62 95 LYS A O 1
ATOM 790 N N . VAL A 1 96 ? -9.780 5.145 10.947 1.00 91.31 96 VAL A N 1
ATOM 791 C CA . VAL A 1 96 ? -10.681 4.144 10.363 1.00 91.31 96 VAL A CA 1
ATOM 792 C C . VAL A 1 96 ? -11.903 4.002 11.265 1.00 91.31 96 VAL A C 1
ATOM 794 O O . VAL A 1 96 ? -11.783 3.702 12.452 1.00 91.31 96 VAL A O 1
ATOM 797 N N . LYS A 1 97 ? -13.090 4.238 10.702 1.00 90.94 97 LYS A N 1
ATOM 798 C CA . LYS A 1 97 ? -14.374 4.099 11.394 1.00 90.94 97 LYS A CA 1
ATOM 799 C C . LYS A 1 97 ? -15.233 3.060 10.696 1.00 90.94 97 LYS A C 1
ATOM 801 O O . LYS A 1 97 ? -15.298 3.030 9.467 1.00 90.94 97 LYS A O 1
ATOM 806 N N . TYR A 1 98 ? -15.921 2.252 11.489 1.00 89.88 98 TYR A N 1
ATOM 807 C CA . TYR A 1 98 ? -16.987 1.390 11.016 1.00 89.88 98 TYR A CA 1
ATOM 808 C C . TYR A 1 98 ? -18.082 2.249 10.384 1.00 89.88 98 TYR A C 1
ATOM 810 O O . TYR A 1 98 ? -18.487 3.265 10.951 1.00 89.88 98 TYR A O 1
ATOM 818 N N . GLN A 1 99 ? -18.572 1.830 9.221 1.00 88.06 99 GLN A N 1
ATOM 819 C CA . GLN A 1 99 ? -19.659 2.520 8.529 1.00 88.06 99 GLN A CA 1
ATOM 820 C C . GLN A 1 99 ? -20.913 1.651 8.510 1.00 88.06 99 GLN A C 1
ATOM 822 O O . GLN A 1 99 ? -21.851 1.896 9.263 1.00 88.06 99 GLN A O 1
ATOM 827 N N . THR A 1 100 ? -20.927 0.621 7.668 1.00 83.19 100 THR A N 1
ATOM 828 C CA . THR A 1 100 ? -22.123 -0.196 7.414 1.00 83.19 100 THR A CA 1
ATOM 829 C C . THR A 1 100 ? -21.872 -1.688 7.580 1.00 83.19 100 THR A C 1
ATOM 831 O O . THR A 1 100 ? -22.760 -2.399 8.045 1.00 83.19 100 THR A O 1
ATOM 834 N N . ASN A 1 101 ? -20.671 -2.161 7.244 1.00 90.00 101 ASN A N 1
ATOM 835 C CA . ASN A 1 101 ? -20.328 -3.575 7.179 1.00 90.00 101 ASN A CA 1
ATOM 836 C C . ASN A 1 101 ? -19.003 -3.863 7.899 1.00 90.00 101 ASN A C 1
ATOM 838 O O . ASN A 1 101 ? -18.004 -3.173 7.688 1.00 90.00 101 ASN A O 1
ATOM 842 N N . ALA A 1 102 ? -18.992 -4.924 8.707 1.00 87.31 102 ALA A N 1
ATOM 843 C CA . ALA A 1 102 ? -17.815 -5.376 9.443 1.00 87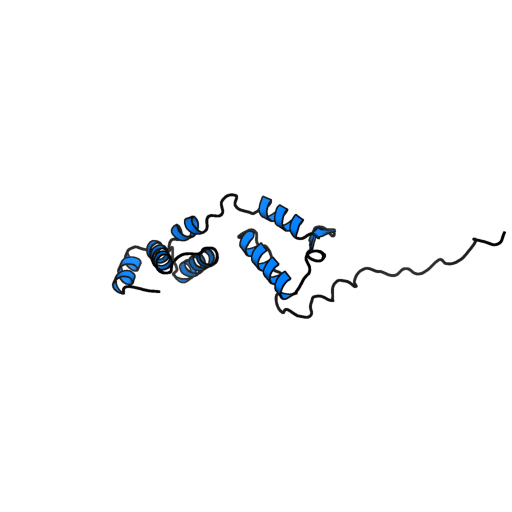.31 102 ALA A CA 1
ATOM 844 C C . ALA A 1 102 ? -16.687 -5.840 8.521 1.00 87.31 102 ALA A C 1
ATOM 846 O O . ALA A 1 102 ? -15.529 -5.545 8.796 1.00 87.31 102 ALA A O 1
ATOM 847 N N . LYS A 1 103 ? -17.018 -6.506 7.407 1.00 89.75 103 LYS A N 1
ATOM 848 C CA . LYS A 1 103 ? -16.007 -6.964 6.449 1.00 89.75 103 LYS A CA 1
ATOM 849 C C . LYS A 1 103 ? -15.258 -5.790 5.820 1.00 89.75 103 LYS A C 1
ATOM 851 O O . LYS A 1 103 ? -14.038 -5.810 5.782 1.00 89.75 103 LYS A O 1
ATOM 856 N N . ASP A 1 104 ? -15.980 -4.758 5.388 1.00 91.12 104 ASP A N 1
ATOM 857 C CA . ASP A 1 104 ? -15.361 -3.583 4.765 1.00 91.12 104 ASP A CA 1
ATOM 858 C C . ASP A 1 104 ? -14.511 -2.797 5.775 1.00 91.12 104 ASP A C 1
ATOM 860 O O . ASP A 1 104 ? -13.456 -2.271 5.425 1.00 91.12 104 ASP A O 1
ATOM 864 N N . TYR A 1 105 ? -14.945 -2.749 7.041 1.00 92.56 105 TYR A N 1
ATOM 865 C CA . TYR A 1 105 ? -14.161 -2.167 8.129 1.00 92.56 105 TYR A CA 1
ATOM 866 C C . TYR A 1 105 ? -12.861 -2.944 8.373 1.00 92.56 105 TYR A C 1
ATOM 868 O O . TYR A 1 105 ? -11.795 -2.334 8.424 1.00 92.56 105 TYR A O 1
ATOM 876 N N . GLN A 1 106 ? -12.944 -4.272 8.469 1.00 91.44 106 GLN A N 1
ATOM 877 C CA . GLN A 1 106 ? -11.786 -5.134 8.690 1.00 91.44 106 GLN A CA 1
ATOM 878 C C . GLN A 1 106 ? -10.811 -5.088 7.508 1.00 91.44 106 GLN A C 1
ATOM 880 O O . GLN A 1 106 ? -9.631 -4.831 7.713 1.00 91.44 106 GLN A O 1
ATOM 885 N N . ASP A 1 107 ? -11.305 -5.201 6.271 1.00 90.31 107 ASP A N 1
ATOM 886 C CA . ASP A 1 107 ? -10.478 -5.123 5.062 1.00 90.31 107 ASP A CA 1
ATOM 887 C C . ASP A 1 107 ? -9.753 -3.752 4.967 1.00 90.31 107 ASP A C 1
ATOM 889 O O . ASP A 1 107 ? -8.585 -3.678 4.573 1.00 90.31 107 ASP A O 1
ATOM 893 N N . ALA A 1 108 ? -10.413 -2.650 5.356 1.00 88.69 108 ALA A N 1
ATOM 894 C CA . ALA A 1 108 ? -9.803 -1.316 5.393 1.00 88.69 108 ALA A CA 1
ATOM 895 C C . ALA A 1 108 ? -8.764 -1.158 6.515 1.00 88.69 108 ALA A C 1
ATOM 897 O O . ALA A 1 108 ? -7.737 -0.503 6.314 1.00 88.69 108 ALA A O 1
ATOM 898 N N . TYR A 1 109 ? -9.027 -1.746 7.681 1.00 92.50 109 TYR A N 1
ATOM 899 C CA . TYR A 1 109 ? -8.130 -1.713 8.828 1.00 92.50 109 TYR A CA 1
ATOM 900 C C . TYR A 1 109 ? -6.867 -2.555 8.576 1.00 92.50 109 TYR A C 1
ATOM 902 O O . TYR A 1 109 ? -5.762 -2.028 8.691 1.00 92.50 109 TYR A O 1
ATOM 910 N N . ASP A 1 110 ? -7.013 -3.799 8.106 1.00 90.06 110 ASP A N 1
ATOM 911 C CA . ASP A 1 110 ? -5.908 -4.722 7.794 1.00 90.06 110 ASP A CA 1
ATOM 912 C C . ASP A 1 110 ? -4.951 -4.141 6.744 1.00 90.06 110 ASP A C 1
ATOM 914 O O . ASP A 1 110 ? -3.726 -4.281 6.836 1.00 90.06 110 ASP A O 1
ATOM 918 N N . LYS A 1 111 ? -5.497 -3.419 5.754 1.00 87.06 111 LYS A N 1
ATOM 919 C CA . LYS A 1 111 ? -4.692 -2.712 4.750 1.00 87.06 111 LYS A CA 1
ATOM 920 C C . LYS A 1 111 ? -3.722 -1.724 5.402 1.00 87.06 111 LYS A C 1
ATOM 922 O O . LYS A 1 111 ? -2.573 -1.636 4.971 1.00 87.06 111 LYS A O 1
ATOM 927 N N . LEU A 1 112 ? -4.161 -0.989 6.421 1.00 89.06 112 LEU A N 1
ATOM 928 C CA . LEU A 1 112 ? -3.321 -0.027 7.137 1.00 89.06 112 LEU A CA 1
ATOM 929 C C . LEU A 1 112 ? -2.423 -0.706 8.170 1.00 89.06 112 LEU A C 1
ATOM 931 O O . LEU A 1 112 ? -1.266 -0.309 8.290 1.00 89.06 112 LEU A O 1
ATOM 935 N N . LEU A 1 113 ? -2.913 -1.758 8.835 1.00 88.62 113 LEU A N 1
ATOM 936 C CA . LEU A 1 113 ? -2.137 -2.552 9.786 1.00 88.62 113 LEU A CA 1
ATOM 937 C C . LEU A 1 113 ? -0.881 -3.141 9.128 1.00 88.62 113 LEU A C 1
ATOM 939 O O . LEU A 1 113 ? 0.203 -3.070 9.692 1.00 88.62 113 LEU A O 1
ATOM 943 N N . SER A 1 114 ? -0.986 -3.595 7.872 1.00 85.38 114 SER A N 1
ATOM 944 C CA . SER A 1 114 ? 0.161 -4.105 7.099 1.00 85.38 114 SER A CA 1
ATOM 945 C C . SER A 1 114 ? 1.278 -3.079 6.836 1.00 85.38 114 SER A C 1
ATOM 947 O O . SER A 1 114 ? 2.363 -3.448 6.386 1.00 85.38 114 SER A O 1
ATOM 949 N N . ARG A 1 115 ? 1.016 -1.790 7.087 1.00 82.31 115 ARG A N 1
ATOM 950 C CA . ARG A 1 115 ? 1.919 -0.660 6.818 1.00 82.31 115 ARG A CA 1
ATOM 951 C C . ARG A 1 115 ? 2.448 -0.009 8.102 1.00 82.31 115 ARG A C 1
ATOM 953 O O . ARG A 1 115 ? 3.181 0.976 8.005 1.00 82.31 115 ARG A O 1
ATOM 960 N N . VAL A 1 116 ? 2.083 -0.523 9.279 1.00 86.00 116 VAL A N 1
ATOM 961 C CA . VAL A 1 116 ? 2.500 -0.009 10.593 1.00 86.00 116 VAL A CA 1
ATOM 962 C C . VAL A 1 116 ? 3.139 -1.105 11.438 1.00 86.00 116 VAL A C 1
ATOM 964 O O . VAL A 1 116 ? 2.786 -2.272 11.329 1.00 86.00 116 VAL A O 1
ATOM 967 N N . ASP A 1 117 ? 4.065 -0.708 12.305 1.00 86.56 117 ASP A N 1
ATOM 968 C CA . ASP A 1 117 ? 4.604 -1.558 13.366 1.00 86.56 117 ASP A CA 1
ATOM 969 C C . ASP A 1 117 ? 4.089 -1.010 14.704 1.00 86.56 117 ASP A C 1
ATOM 971 O O . ASP A 1 117 ? 4.476 0.087 15.120 1.00 86.56 117 ASP A O 1
ATOM 975 N N . ILE A 1 118 ? 3.123 -1.704 15.314 1.00 88.56 118 ILE A N 1
ATOM 976 C CA . ILE A 1 118 ? 2.457 -1.313 16.566 1.00 88.56 118 ILE A CA 1
ATOM 977 C C . ILE A 1 118 ? 2.310 -2.521 17.490 1.00 88.56 118 ILE A C 1
ATOM 979 O O . ILE A 1 118 ? 2.299 -3.665 17.045 1.00 88.56 118 ILE A O 1
ATOM 983 N N . SER A 1 119 ? 2.193 -2.266 18.794 1.00 90.56 119 SER A N 1
ATOM 984 C CA . SER A 1 119 ? 1.941 -3.331 19.767 1.00 90.56 119 SER A CA 1
ATOM 985 C C . SER A 1 119 ? 0.548 -3.943 19.572 1.00 90.56 119 SER A C 1
ATOM 987 O O . SER A 1 119 ? -0.379 -3.234 19.184 1.00 90.56 119 SER A O 1
ATOM 989 N N . GLU A 1 120 ? 0.373 -5.226 19.916 1.00 87.75 120 GLU A N 1
ATOM 990 C CA . GLU A 1 120 ? -0.955 -5.874 19.931 1.00 87.75 120 GLU A CA 1
ATOM 991 C C . GLU A 1 120 ? -1.951 -5.097 20.810 1.00 87.75 120 GLU A C 1
ATOM 993 O O . GLU A 1 120 ? -3.135 -4.994 20.500 1.00 87.75 120 GLU A O 1
ATOM 998 N N . GLU A 1 121 ? -1.466 -4.480 21.892 1.00 88.56 121 GLU A N 1
ATOM 999 C CA . GLU A 1 121 ? -2.296 -3.646 22.758 1.00 88.56 121 GLU A CA 1
ATOM 1000 C C . GLU A 1 121 ? -2.824 -2.400 22.028 1.00 88.56 121 GLU A C 1
ATOM 1002 O O . GLU A 1 121 ? -4.000 -2.051 22.163 1.00 88.56 121 GLU A O 1
ATOM 1007 N N . ASP A 1 122 ? -1.975 -1.720 21.256 1.00 90.31 122 ASP A N 1
ATOM 1008 C CA . ASP A 1 122 ? -2.379 -0.548 20.480 1.00 90.31 122 ASP A CA 1
ATOM 1009 C C . ASP A 1 122 ? -3.234 -0.922 19.268 1.00 90.31 122 ASP A C 1
ATOM 1011 O O . ASP A 1 122 ? -4.164 -0.182 18.948 1.00 90.31 122 ASP A O 1
ATOM 1015 N N . ASP A 1 123 ? -2.994 -2.083 18.659 1.00 92.19 123 ASP A N 1
ATOM 1016 C CA . ASP A 1 123 ? -3.839 -2.632 17.600 1.00 92.19 123 ASP A CA 1
ATOM 1017 C C . ASP A 1 123 ? -5.284 -2.834 18.087 1.00 92.19 123 ASP A C 1
ATOM 1019 O O . ASP A 1 123 ? -6.219 -2.203 17.587 1.00 92.19 123 ASP A O 1
ATOM 1023 N N . VAL A 1 124 ? -5.469 -3.588 19.178 1.00 89.62 124 VAL A N 1
ATOM 1024 C CA . VAL A 1 124 ? -6.795 -3.797 19.785 1.00 89.62 124 VAL A CA 1
ATOM 1025 C C . VAL A 1 124 ? -7.444 -2.459 20.157 1.00 89.62 124 VAL A C 1
ATOM 1027 O O . VAL A 1 124 ? -8.640 -2.254 19.936 1.00 89.62 124 VAL A O 1
ATOM 1030 N N . ARG A 1 125 ? -6.681 -1.501 20.699 1.00 88.44 125 ARG A N 1
ATOM 1031 C CA . ARG A 1 125 ? -7.206 -0.168 21.048 1.00 88.44 125 ARG A CA 1
ATOM 1032 C C . ARG A 1 125 ? -7.682 0.613 19.827 1.00 88.44 125 ARG A C 1
ATOM 1034 O O . ARG A 1 125 ? -8.748 1.230 19.899 1.00 88.44 125 ARG A O 1
ATOM 1041 N N . PHE A 1 126 ? -6.908 0.635 18.746 1.00 92.38 126 PHE A N 1
ATOM 1042 C CA . PHE A 1 126 ? -7.257 1.377 17.535 1.00 92.38 126 PHE A CA 1
ATOM 1043 C C . PHE A 1 126 ? -8.446 0.735 16.822 1.00 92.38 126 PHE A C 1
ATOM 1045 O O . PHE A 1 126 ? -9.369 1.459 16.438 1.00 92.38 126 PHE A O 1
ATOM 1052 N N . TYR A 1 127 ? -8.483 -0.596 16.747 1.00 91.19 127 TYR A N 1
ATOM 1053 C CA . TYR A 1 127 ? -9.601 -1.347 16.186 1.00 91.19 127 TYR A CA 1
ATOM 1054 C C . TYR A 1 127 ? -10.901 -1.090 16.962 1.00 91.19 127 TYR A C 1
ATOM 1056 O O . TYR A 1 127 ? -11.911 -0.670 16.401 1.00 91.19 127 TYR A O 1
ATOM 1064 N N . LEU A 1 128 ? -10.885 -1.229 18.291 1.00 90.38 128 LEU A N 1
ATOM 1065 C CA . LEU A 1 128 ? -12.075 -0.957 19.106 1.00 90.38 128 LEU A CA 1
ATOM 1066 C C . LEU A 1 128 ? -12.523 0.507 19.014 1.00 90.38 128 LEU A C 1
ATOM 1068 O O . LEU A 1 128 ? -13.720 0.776 18.950 1.00 90.38 128 LEU A O 1
ATOM 1072 N N . GLY A 1 129 ? -11.582 1.454 18.952 1.00 90.50 129 GLY A N 1
ATOM 1073 C CA . GLY A 1 129 ? -11.883 2.881 18.816 1.00 90.50 129 GLY A CA 1
ATOM 1074 C C . GLY A 1 129 ? -12.527 3.271 17.479 1.00 90.50 129 GLY A C 1
ATOM 1075 O O . GLY A 1 129 ? -13.038 4.390 17.345 1.00 90.50 129 GLY A O 1
ATOM 1076 N N . GLY A 1 130 ? -12.497 2.392 16.475 1.00 90.25 130 GLY A N 1
ATOM 1077 C CA . GLY A 1 130 ? -13.180 2.584 15.199 1.00 90.25 130 GLY A CA 1
ATOM 1078 C C . GLY A 1 130 ? -14.613 2.051 15.159 1.00 90.25 130 GLY A C 1
ATOM 1079 O O . GLY A 1 130 ? -15.350 2.411 14.240 1.00 90.25 130 GLY A O 1
ATOM 1080 N N . LEU A 1 131 ? -15.028 1.242 16.137 1.00 90.94 131 LEU A N 1
ATOM 1081 C CA . LEU A 1 131 ? -16.360 0.640 16.181 1.00 90.94 131 LEU A CA 1
ATOM 1082 C C . LEU A 1 131 ? -17.438 1.635 16.651 1.00 90.94 131 LEU A C 1
ATOM 1084 O O . LEU A 1 131 ? -17.141 2.591 17.370 1.00 90.94 131 LEU A O 1
ATOM 1088 N N . PRO A 1 132 ? -18.717 1.415 16.293 1.00 88.31 132 PRO A N 1
ATOM 1089 C CA . PRO A 1 132 ? -19.828 2.142 16.894 1.00 88.31 132 PRO A CA 1
ATOM 1090 C C . PRO A 1 132 ? -19.907 1.818 18.388 1.00 88.31 132 PRO A C 1
ATOM 1092 O O . PRO A 1 132 ? -19.726 0.664 18.775 1.00 88.31 132 PRO A O 1
ATOM 1095 N N . THR A 1 133 ? -20.244 2.806 19.220 1.00 85.88 133 THR A N 1
ATOM 1096 C CA . THR A 1 133 ? -20.232 2.681 20.689 1.00 85.88 133 THR A CA 1
ATOM 1097 C C . THR A 1 133 ? -21.020 1.474 21.214 1.00 85.88 133 THR A C 1
ATOM 1099 O O . THR A 1 133 ? -20.570 0.811 22.141 1.00 85.88 133 THR A O 1
ATOM 1102 N N . GLU A 1 134 ? -22.162 1.137 20.610 1.00 83.94 134 GLU A N 1
ATOM 1103 C CA . GLU A 1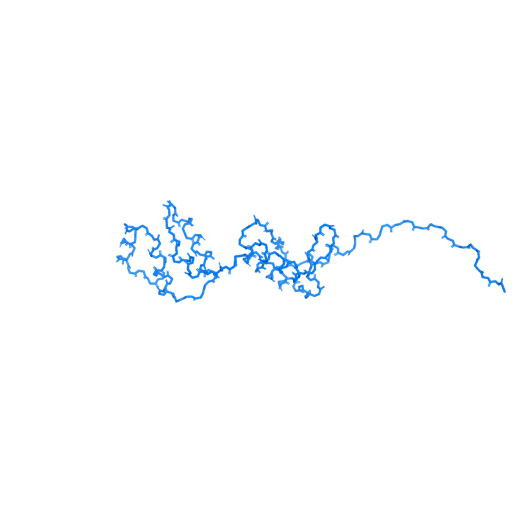 134 ? -22.963 -0.032 21.008 1.00 83.94 134 GLU A CA 1
ATOM 1104 C C . GLU A 1 134 ? -22.212 -1.358 20.803 1.00 83.94 134 GLU A C 1
ATOM 1106 O O . GLU A 1 134 ? -22.232 -2.232 21.671 1.00 83.94 134 GLU A O 1
ATOM 1111 N N . ILE A 1 135 ? -21.500 -1.485 19.679 1.00 84.19 135 ILE A N 1
ATOM 1112 C CA . ILE A 1 135 ? -20.689 -2.663 19.352 1.00 84.19 135 ILE A CA 1
ATOM 1113 C C . ILE A 1 135 ? -19.427 -2.676 20.216 1.00 84.19 135 ILE A C 1
ATOM 1115 O O . ILE A 1 135 ? -19.084 -3.710 20.782 1.00 84.19 135 ILE A O 1
ATOM 1119 N N . GLU A 1 136 ? -18.763 -1.528 20.368 1.00 85.50 136 GLU A N 1
ATOM 1120 C CA . GLU A 1 136 ? -17.563 -1.383 21.196 1.00 85.50 136 GLU A CA 1
ATOM 1121 C C . GLU A 1 136 ? -17.821 -1.839 22.637 1.00 85.50 136 GLU A C 1
ATOM 1123 O O . GLU A 1 136 ? -17.049 -2.628 23.183 1.00 85.50 136 GLU A O 1
ATOM 1128 N N . ILE A 1 137 ? -18.923 -1.384 23.246 1.00 84.00 137 ILE A N 1
ATOM 1129 C CA . ILE A 1 137 ? -19.311 -1.775 24.606 1.00 84.00 137 ILE A CA 1
ATOM 1130 C C . ILE A 1 137 ? -19.499 -3.292 24.684 1.00 84.00 137 ILE A C 1
ATOM 1132 O O . ILE A 1 137 ? -18.942 -3.924 25.583 1.00 84.00 137 ILE A O 1
ATOM 1136 N N . GLY A 1 138 ? -20.232 -3.879 23.732 1.00 82.38 138 GLY A N 1
ATOM 1137 C CA . GLY A 1 138 ? -20.457 -5.322 23.674 1.00 82.38 138 GLY A CA 1
ATOM 1138 C C . GLY A 1 138 ? -19.156 -6.114 23.573 1.00 82.38 138 GLY A C 1
ATOM 1139 O O . GLY A 1 138 ? -18.963 -7.070 24.314 1.00 82.38 138 GLY A O 1
ATOM 1140 N N . VAL A 1 139 ? -18.223 -5.686 22.723 1.00 81.81 139 VAL A N 1
ATOM 1141 C CA . VAL A 1 139 ? -16.930 -6.359 22.539 1.00 81.81 139 VAL A CA 1
ATOM 1142 C C . VAL A 1 139 ? -16.031 -6.193 23.770 1.00 81.81 139 VAL A C 1
ATOM 1144 O O . VAL A 1 139 ? -15.446 -7.168 24.239 1.00 81.81 139 VAL A O 1
ATOM 1147 N N . ARG A 1 140 ? -15.965 -4.996 24.370 1.00 83.00 140 ARG A N 1
ATOM 1148 C CA . ARG A 1 140 ? -15.166 -4.740 25.584 1.00 83.00 140 ARG A CA 1
ATOM 1149 C C . ARG A 1 140 ? -15.595 -5.594 26.772 1.00 83.00 140 ARG A C 1
ATOM 1151 O O . ARG A 1 140 ? -14.744 -5.961 27.583 1.00 83.00 140 ARG A O 1
ATOM 1158 N N . MET A 1 141 ? -16.880 -5.938 26.873 1.00 80.94 141 MET A N 1
ATOM 1159 C CA . MET A 1 141 ? -17.379 -6.838 27.919 1.00 80.94 141 MET A CA 1
ATOM 1160 C C . MET A 1 141 ? -16.710 -8.221 27.877 1.00 80.94 141 MET A C 1
ATOM 1162 O O . MET A 1 141 ? -16.558 -8.842 28.927 1.00 80.94 141 MET A O 1
ATOM 1166 N N . PHE A 1 142 ? -16.241 -8.670 26.709 1.00 78.62 142 PHE A N 1
ATOM 1167 C CA . PHE A 1 142 ? -15.556 -9.956 26.542 1.00 78.62 142 PHE A CA 1
ATOM 1168 C C . PHE A 1 142 ? -14.041 -9.903 26.780 1.00 78.62 142 PHE A C 1
ATOM 1170 O O . PHE A 1 142 ? -13.404 -10.950 26.738 1.00 78.62 142 PHE A O 1
ATOM 1177 N N . ARG A 1 143 ? -13.467 -8.725 27.081 1.00 73.62 143 ARG A N 1
ATOM 1178 C CA . ARG A 1 143 ? -12.021 -8.521 27.315 1.00 73.62 143 ARG A CA 1
ATOM 1179 C C . ARG A 1 143 ? -11.144 -9.156 26.220 1.00 73.62 143 ARG A C 1
ATOM 1181 O O . ARG A 1 143 ? -10.365 -10.060 26.522 1.00 73.62 143 ARG A O 1
ATOM 1188 N N . PRO A 1 144 ? -11.271 -8.704 24.964 1.00 70.56 144 PRO A N 1
ATOM 1189 C CA . PRO A 1 144 ? -10.444 -9.216 23.881 1.00 70.56 144 PRO A CA 1
ATOM 1190 C C . PRO A 1 144 ? -8.964 -8.941 24.167 1.00 70.56 144 PRO A C 1
ATOM 1192 O O . PRO A 1 144 ? -8.602 -7.848 24.609 1.00 70.56 144 PRO A O 1
ATOM 1195 N N . THR A 1 145 ? -8.130 -9.951 23.940 1.00 69.38 145 THR A N 1
ATOM 1196 C CA . THR A 1 145 ? -6.668 -9.886 24.092 1.00 69.38 145 THR A CA 1
ATOM 1197 C C . THR A 1 145 ? -5.935 -9.978 22.759 1.00 69.38 145 THR A C 1
ATOM 1199 O O . THR A 1 145 ? -4.714 -9.864 22.744 1.00 69.38 145 THR A O 1
ATOM 1202 N N . THR A 1 146 ? -6.660 -10.246 21.671 1.00 54.22 146 THR A N 1
ATOM 1203 C CA . THR A 1 146 ? -6.149 -10.487 20.318 1.00 54.22 146 THR A CA 1
ATOM 1204 C C . THR A 1 146 ? -7.287 -10.275 19.330 1.00 54.22 146 THR A C 1
ATOM 1206 O O . THR A 1 146 ? -8.440 -10.600 19.711 1.00 54.22 146 THR A O 1
#

Radius of gyration: 26.08 Å; chains: 1; bounding box: 66×34×86 Å

Sequence (146 aa):
MQDMVAMNQRMNGNGMNQIQNQFTRMTKVEFPKFLGDGVKDWIFRCEQFFSIDEIPENQKFIRLNGENVSWDVYKSGILQRFGSMYDDPISEIRKVKYQTNAKDYQDAYDKLLSRVDISEEDDVRFYLGGLPTEIEIGVRMFRPTT

pLDDT: mean 77.22, std 19.33, range [31.47, 94.88]

Foldseek 3Di:
DDDDDDDDDDDDDDPPDDPPPDQPPFDPDDQDDDPLADLVVSVVSNVVVCVRSVPDQVRAFDQDPNDTDRPVVVSVVCCVVRNDPDDDLVVVLLPQADDPDPVVSVVSNVVSVVVDDDDLVVSVVSSLSRYDPVVSVVVVVVVDSD

Secondary structure (DSSP, 8-state):
----S------------SSSSSSTTS--PPPPPP-SS-HHHHHHHHHHHHHHTT--GGG-EEEETTEEEEHHHHHHHHHHHHS-S---HHHHHTT----S-HHHHHHHHHHHHTT----HHHHHHHHHHHS-HHHHHHHHHT----